Protein AF-A0A662ASR0-F1 (afdb_monomer_lite)

Foldseek 3Di:
DDDDPDDAQADDQQPVFDCCVRWHKDFQPVQWGQDPVSDIDGNDDDQDDGDIDTDGDDDAQHKDKDKDKDQAFAEQRRKDKDWPDWPDRHPPFFTWGKIWIQHYNQRWIFIWTGDGPDIDTDDTGDGPQRGDSMHIWIWMWGAYNVRDIDIDIDRPPDD

Radius of gyration: 15.75 Å; chains: 1; bounding box: 32×42×44 Å

Sequence (159 aa):
MMPFLVKAQIQDDFSDGDFTNNPTWSGTDAQFKINTSDKLQLSSSGSDTSYLSTANSLVNNTEWRFYIKQSFNSSSNNHSRIYLISDQSNLINSLNGYYVQFGSTQDDICLYRQDGNTTIKIISGTYGNTGNSINEFTIKITRDANGDWELFSDDQAGS

Secondary structure (DSSP, 8-state):
-----PPPS-----TTS-SSSSS--EESGGGEEE-TTS-EEE---SSS---EE------SSEEEEEEEEESS--BTTB-EEEEEEES-S-SSSSEEEEEEEE--TT--EEEEEEEETEEEEEE---TTTT-SSSEEEEEEEEE-SS--EEEEEESSS--

Structure (mmCIF, N/CA/C/O backbone):
data_AF-A0A662ASR0-F1
#
_entry.id   AF-A0A662ASR0-F1
#
loop_
_atom_site.group_PDB
_atom_site.id
_atom_site.type_symbol
_atom_site.label_atom_id
_atom_site.label_alt_id
_atom_site.label_comp_id
_atom_site.label_asym_id
_atom_site.label_entity_id
_atom_site.label_seq_id
_atom_site.pdbx_PDB_ins_code
_atom_site.Cartn_x
_a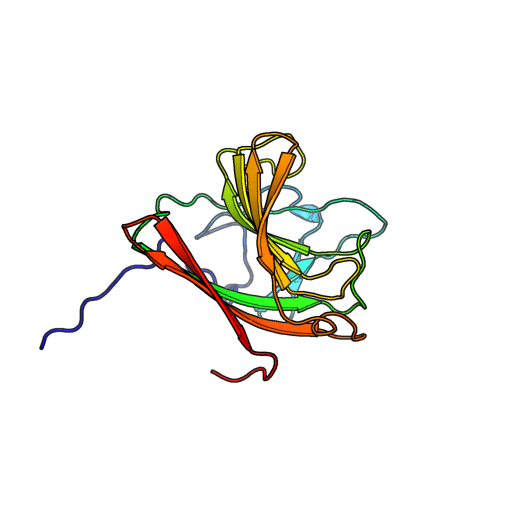tom_site.Cartn_y
_atom_site.Cartn_z
_atom_site.occupancy
_atom_site.B_iso_or_equiv
_atom_site.auth_seq_id
_atom_site.auth_comp_id
_atom_site.auth_asym_id
_atom_site.auth_atom_id
_atom_site.pdbx_PDB_model_num
ATOM 1 N N . MET A 1 1 ? 1.989 -25.477 26.008 1.00 47.44 1 MET A N 1
ATOM 2 C CA . MET A 1 1 ? 1.546 -24.304 25.227 1.00 47.44 1 MET A CA 1
ATOM 3 C C . MET A 1 1 ? 1.519 -24.740 23.772 1.00 47.44 1 MET A C 1
ATOM 5 O O . MET A 1 1 ? 2.545 -25.190 23.284 1.00 47.44 1 MET A O 1
ATOM 9 N N . MET A 1 2 ? 0.346 -24.770 23.146 1.00 39.84 2 MET A N 1
ATOM 10 C CA . MET A 1 2 ? 0.173 -25.230 21.764 1.00 39.84 2 MET A CA 1
ATOM 11 C C . MET A 1 2 ? 0.282 -24.002 20.845 1.00 39.84 2 MET A C 1
ATOM 13 O O . MET A 1 2 ? -0.327 -22.984 21.181 1.00 39.84 2 MET A O 1
ATOM 17 N N . PRO A 1 3 ? 1.073 -24.036 19.759 1.00 47.84 3 PRO A N 1
ATOM 18 C CA . PRO A 1 3 ? 1.226 -22.887 18.876 1.00 47.84 3 PRO A CA 1
ATOM 19 C C . PRO A 1 3 ? -0.110 -22.601 18.184 1.00 47.84 3 PRO A C 1
ATOM 21 O O . PRO A 1 3 ? -0.698 -23.484 17.558 1.00 47.84 3 PRO A O 1
ATOM 24 N N . PHE A 1 4 ? -0.605 -21.374 18.324 1.00 51.28 4 PHE A N 1
ATOM 25 C CA . PHE A 1 4 ? -1.765 -20.900 17.579 1.00 51.28 4 PHE A CA 1
ATOM 26 C C . PHE A 1 4 ? -1.309 -20.650 16.136 1.00 51.28 4 PHE A C 1
ATOM 28 O O . PHE A 1 4 ? -0.556 -19.715 15.874 1.00 51.28 4 PHE A O 1
ATOM 35 N N . LEU A 1 5 ? -1.715 -21.510 15.200 1.00 48.94 5 LEU A N 1
ATOM 36 C CA . LEU A 1 5 ? -1.523 -21.270 13.769 1.00 48.94 5 LEU A CA 1
ATOM 37 C C . LEU A 1 5 ? -2.550 -20.224 13.328 1.00 48.94 5 LEU A C 1
ATOM 39 O O . LEU A 1 5 ? -3.683 -20.558 12.985 1.00 48.94 5 LEU A O 1
ATOM 43 N N . VAL A 1 6 ? -2.171 -18.949 13.382 1.00 56.69 6 VAL A N 1
ATOM 44 C CA . VAL A 1 6 ? -2.959 -17.870 12.780 1.00 56.69 6 VAL A CA 1
ATOM 45 C C . VAL A 1 6 ? -2.711 -17.922 11.274 1.00 56.69 6 VAL A C 1
ATOM 47 O O . VAL A 1 6 ? -1.577 -17.765 10.828 1.00 56.69 6 VAL A O 1
ATOM 50 N N . LYS A 1 7 ? -3.753 -18.190 10.480 1.00 58.78 7 LYS A N 1
ATOM 51 C CA . LYS A 1 7 ? -3.668 -18.047 9.023 1.00 58.78 7 LYS A CA 1
ATOM 52 C C . LYS A 1 7 ? -3.764 -16.566 8.676 1.00 58.78 7 LYS A C 1
ATOM 54 O O . LYS A 1 7 ? -4.736 -15.919 9.063 1.00 58.78 7 LYS A O 1
ATOM 59 N N . ALA A 1 8 ? -2.771 -16.049 7.957 1.00 62.59 8 ALA A N 1
ATOM 60 C CA . ALA A 1 8 ? -2.863 -14.726 7.358 1.00 62.59 8 ALA A CA 1
ATOM 61 C C . ALA A 1 8 ? -4.022 -14.691 6.350 1.00 62.59 8 ALA A C 1
ATOM 63 O O . ALA A 1 8 ? -4.334 -15.692 5.705 1.00 62.59 8 ALA A O 1
ATOM 64 N N . GLN A 1 9 ? -4.659 -13.530 6.238 1.00 73.56 9 GLN A N 1
ATOM 65 C CA . GLN A 1 9 ? -5.759 -13.284 5.303 1.00 73.56 9 GLN A CA 1
ATOM 66 C C . GLN A 1 9 ? -5.315 -13.388 3.836 1.00 73.56 9 GLN A C 1
ATOM 68 O O . GLN A 1 9 ? -6.023 -13.948 3.006 1.00 73.56 9 GLN A O 1
ATOM 73 N N . ILE A 1 10 ? -4.119 -12.878 3.550 1.00 87.62 10 ILE A N 1
ATOM 74 C CA . ILE A 1 10 ? -3.441 -12.896 2.260 1.00 87.62 10 ILE A CA 1
ATOM 75 C C . ILE A 1 10 ? -1.968 -13.134 2.576 1.00 87.62 10 ILE A C 1
ATOM 77 O O . ILE A 1 10 ? -1.420 -12.504 3.484 1.00 87.62 10 ILE A O 1
ATOM 81 N N . GLN A 1 11 ? -1.338 -1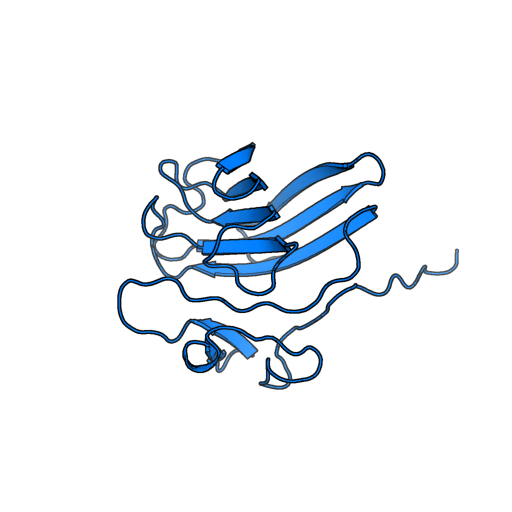4.035 1.836 1.00 92.00 11 GLN A N 1
ATOM 82 C CA . GLN A 1 11 ? 0.102 -14.219 1.839 1.00 92.00 11 GLN A CA 1
ATOM 83 C C . GLN A 1 11 ? 0.530 -14.388 0.390 1.00 92.00 11 GLN A C 1
ATOM 85 O O . GLN A 1 11 ? 0.019 -15.269 -0.293 1.00 92.00 11 GLN A O 1
ATOM 90 N N . ASP A 1 12 ? 1.443 -13.532 -0.043 1.00 94.31 12 ASP A N 1
ATOM 91 C CA . ASP A 1 12 ? 2.046 -13.600 -1.362 1.00 94.31 12 ASP A CA 1
ATOM 92 C C . ASP A 1 12 ? 3.485 -13.096 -1.250 1.00 94.31 12 ASP A C 1
ATOM 94 O O . ASP A 1 12 ? 3.723 -11.961 -0.827 1.00 94.31 12 ASP A O 1
ATOM 98 N N . ASP A 1 13 ? 4.440 -13.978 -1.523 1.00 94.50 13 ASP A N 1
ATOM 99 C CA . ASP A 1 13 ? 5.864 -13.651 -1.565 1.00 94.50 13 ASP A CA 1
ATOM 100 C C . ASP A 1 13 ? 6.402 -13.572 -3.000 1.00 94.50 13 ASP A C 1
ATOM 102 O O . ASP A 1 13 ? 7.581 -13.252 -3.179 1.00 94.50 13 ASP A O 1
ATOM 106 N N . PHE A 1 14 ? 5.530 -13.811 -3.991 1.00 96.62 14 PHE A N 1
ATOM 107 C CA . PHE A 1 14 ? 5.800 -13.818 -5.426 1.00 96.62 14 PHE A CA 1
ATOM 108 C C . PHE A 1 14 ? 6.909 -14.788 -5.870 1.00 96.62 14 PHE A C 1
ATOM 110 O O . PHE A 1 14 ? 7.453 -14.644 -6.967 1.00 96.62 14 PHE A O 1
ATOM 117 N N . SER A 1 15 ? 7.270 -15.771 -5.033 1.00 96.12 15 SER A N 1
ATOM 118 C CA . SER A 1 15 ? 8.329 -16.755 -5.320 1.00 96.12 15 SER A CA 1
ATOM 119 C C . SER A 1 15 ? 7.967 -17.759 -6.417 1.00 96.12 15 SER A C 1
ATOM 121 O O . SER A 1 15 ? 8.841 -18.443 -6.949 1.00 96.12 15 SER A O 1
ATOM 123 N N . ASP A 1 16 ? 6.690 -17.838 -6.785 1.00 95.62 16 ASP A N 1
ATOM 124 C CA . ASP A 1 16 ? 6.189 -18.619 -7.915 1.00 95.62 16 ASP A CA 1
ATOM 125 C C . ASP A 1 16 ? 6.258 -17.864 -9.255 1.00 95.62 16 ASP A C 1
ATOM 127 O O . ASP A 1 16 ? 5.967 -18.442 -10.306 1.00 95.62 16 ASP A O 1
ATOM 131 N N . GLY A 1 17 ? 6.694 -16.599 -9.240 1.00 96.88 17 GLY A N 1
ATOM 132 C CA . GLY A 1 17 ? 6.820 -15.773 -10.436 1.00 96.88 17 GLY A CA 1
ATOM 133 C C . GLY A 1 17 ? 5.493 -15.217 -10.955 1.00 96.88 17 GLY A C 1
ATOM 134 O O . GLY A 1 17 ? 5.466 -14.698 -12.074 1.00 96.88 17 GLY A O 1
ATOM 135 N N . ASP A 1 18 ? 4.411 -15.304 -10.177 1.00 96.19 18 ASP A N 1
ATOM 136 C CA . ASP A 1 18 ? 3.065 -14.909 -10.583 1.00 96.19 18 ASP A CA 1
ATOM 137 C C . ASP A 1 18 ? 2.413 -13.977 -9.545 1.00 96.19 18 ASP A C 1
ATOM 139 O O . ASP A 1 18 ? 2.709 -14.017 -8.361 1.00 96.19 18 ASP A O 1
ATOM 143 N N . PHE A 1 19 ? 1.531 -13.090 -10.003 1.00 97.69 19 PHE A N 1
ATOM 144 C CA . PHE A 1 19 ? 0.620 -12.323 -9.139 1.00 97.69 19 PHE A CA 1
ATOM 145 C C . PHE A 1 19 ? -0.844 -12.503 -9.559 1.00 97.69 19 PHE A C 1
ATOM 147 O O . PHE A 1 19 ? -1.745 -11.878 -9.012 1.00 97.69 19 PHE A O 1
ATOM 154 N N . THR A 1 20 ? -1.116 -13.306 -10.584 1.00 97.12 20 THR A N 1
ATOM 155 C CA . THR A 1 20 ? -2.456 -13.493 -11.145 1.00 97.12 20 THR A CA 1
ATOM 156 C C . THR A 1 20 ? -3.158 -14.724 -10.577 1.00 97.12 20 THR A C 1
ATOM 158 O O . THR A 1 20 ? -4.380 -14.835 -10.698 1.00 97.12 20 THR A O 1
ATOM 161 N N . ASN A 1 21 ? -2.436 -15.613 -9.889 1.00 94.75 21 ASN A N 1
ATOM 162 C CA . ASN A 1 21 ? -2.987 -16.813 -9.269 1.00 94.75 21 ASN A CA 1
ATOM 163 C C . ASN A 1 21 ? -2.466 -16.998 -7.838 1.00 94.75 21 ASN A C 1
ATOM 165 O O . ASN A 1 21 ? -1.279 -16.891 -7.588 1.00 94.75 21 ASN A O 1
ATOM 169 N N . ASN A 1 22 ? -3.368 -17.376 -6.923 1.00 89.62 22 ASN A N 1
ATOM 170 C CA . ASN A 1 22 ? -3.061 -17.827 -5.556 1.00 89.62 22 ASN A CA 1
ATOM 171 C C . ASN A 1 22 ? -2.116 -16.927 -4.724 1.00 89.62 22 ASN A C 1
ATOM 173 O O . ASN A 1 22 ? -1.137 -17.442 -4.184 1.00 89.62 22 ASN A O 1
ATOM 177 N N . PRO A 1 23 ? -2.461 -15.653 -4.468 1.00 93.88 23 PRO A N 1
ATOM 178 C CA . PRO A 1 23 ? -3.738 -14.981 -4.728 1.00 93.88 23 PRO A CA 1
ATOM 179 C C . PRO A 1 23 ? -3.789 -14.231 -6.071 1.00 93.88 23 PRO A C 1
ATOM 181 O O . PRO A 1 23 ? -2.778 -13.869 -6.653 1.00 93.88 23 PRO A O 1
ATOM 184 N N . THR A 1 24 ? -4.999 -13.946 -6.559 1.00 96.19 24 THR A N 1
ATOM 185 C CA . THR A 1 24 ? -5.177 -13.134 -7.773 1.00 96.19 24 THR A CA 1
ATOM 186 C C . THR A 1 24 ? -5.164 -11.649 -7.434 1.00 96.19 24 THR A C 1
ATOM 188 O O . THR A 1 24 ? -6.087 -11.141 -6.792 1.00 96.19 24 THR A O 1
ATOM 191 N N . TRP A 1 25 ? -4.143 -10.945 -7.907 1.00 97.38 25 TRP A N 1
ATOM 192 C CA . TRP A 1 25 ? -4.097 -9.491 -7.961 1.00 97.38 25 TRP A CA 1
ATOM 193 C C . TRP A 1 25 ? -4.602 -9.002 -9.319 1.00 97.38 25 TRP A C 1
ATOM 195 O O . TRP A 1 25 ? -4.296 -9.589 -10.355 1.00 97.38 25 TRP A O 1
ATOM 205 N N . SER A 1 26 ? -5.392 -7.929 -9.312 1.00 97.19 26 SER A N 1
ATOM 206 C CA . SER A 1 26 ? -5.986 -7.349 -10.522 1.00 97.19 26 SER A CA 1
ATOM 207 C C . SER A 1 26 ? -6.090 -5.823 -10.456 1.00 97.19 26 SER A C 1
ATOM 209 O O . SER A 1 26 ? -6.158 -5.233 -9.372 1.00 97.19 26 SER A O 1
ATOM 211 N N . GLY A 1 27 ? -6.119 -5.177 -11.619 1.00 96.94 27 GLY A N 1
ATOM 212 C CA . GLY A 1 27 ? -6.124 -3.728 -11.783 1.00 96.94 27 GLY A CA 1
ATOM 213 C C . GLY A 1 27 ? -5.471 -3.339 -13.105 1.00 96.94 27 GLY A C 1
ATOM 214 O O . GLY A 1 27 ? -5.976 -3.659 -14.180 1.00 96.94 27 GLY A O 1
ATOM 215 N N . THR A 1 28 ? -4.343 -2.635 -13.036 1.00 96.81 28 THR A N 1
ATOM 216 C CA . THR A 1 28 ? -3.540 -2.275 -14.210 1.00 96.81 28 THR A CA 1
ATOM 217 C C . THR A 1 28 ? -2.441 -3.303 -14.487 1.00 96.81 28 THR A C 1
ATOM 219 O O . THR A 1 28 ? -1.276 -2.959 -14.647 1.00 96.81 28 THR A O 1
ATOM 222 N N . ASP A 1 29 ? -2.809 -4.579 -14.574 1.00 95.12 29 ASP A N 1
ATOM 223 C CA . ASP A 1 29 ? -1.914 -5.751 -14.567 1.00 95.12 29 ASP A CA 1
ATOM 224 C C . ASP A 1 29 ? -0.747 -5.654 -15.556 1.00 95.12 29 ASP A C 1
ATOM 226 O O . ASP A 1 29 ? 0.393 -5.952 -15.214 1.00 95.12 29 ASP A O 1
ATOM 230 N N . ALA A 1 30 ? -0.999 -5.145 -16.766 1.00 95.81 30 ALA A N 1
ATOM 231 C CA . ALA A 1 30 ? 0.019 -4.961 -17.805 1.00 95.81 30 ALA A CA 1
ATOM 232 C C . ALA A 1 30 ? 1.143 -3.974 -17.419 1.00 95.81 30 ALA A C 1
ATOM 234 O O . ALA A 1 30 ? 2.166 -3.898 -18.098 1.00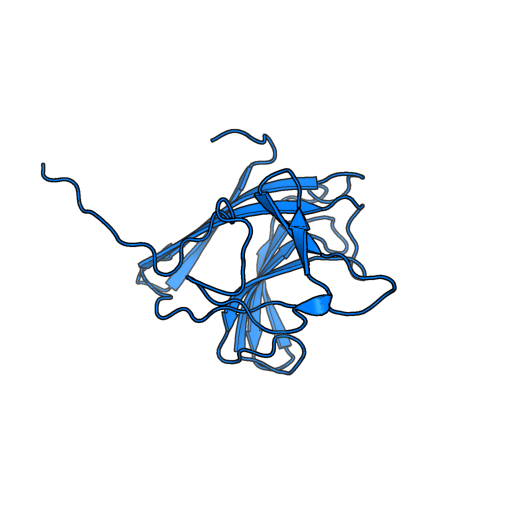 95.81 30 ALA A O 1
ATOM 235 N N . GLN A 1 31 ? 0.948 -3.193 -16.356 1.00 96.94 31 GLN A N 1
ATOM 236 C CA . GLN A 1 31 ? 1.924 -2.261 -15.803 1.00 96.94 31 GLN A CA 1
ATOM 237 C C . GLN A 1 31 ? 2.765 -2.880 -14.686 1.00 96.94 31 GLN A C 1
ATOM 239 O O . GLN A 1 31 ? 3.666 -2.209 -14.193 1.00 96.94 31 GLN A O 1
ATOM 244 N N . PHE A 1 32 ? 2.516 -4.128 -14.292 1.00 97.75 32 PHE A N 1
ATOM 245 C CA . PHE A 1 32 ? 3.253 -4.820 -13.240 1.00 97.75 32 PHE A CA 1
ATOM 246 C C . PHE A 1 32 ? 3.895 -6.103 -13.762 1.00 97.75 32 PHE A C 1
ATOM 248 O O . PHE A 1 32 ? 3.473 -6.692 -14.754 1.00 97.75 32 PHE A O 1
ATOM 255 N N . LYS A 1 33 ? 4.963 -6.525 -13.092 1.00 97.75 33 LYS A N 1
ATOM 256 C CA . LYS A 1 33 ? 5.650 -7.792 -13.348 1.00 97.75 33 LYS A CA 1
ATOM 257 C C . LYS A 1 33 ? 6.236 -8.338 -12.056 1.00 97.75 33 LYS A C 1
ATOM 259 O O . LYS A 1 33 ? 6.533 -7.560 -11.149 1.00 97.75 33 LYS A O 1
ATOM 264 N N . ILE A 1 34 ? 6.499 -9.638 -12.020 1.00 98.19 34 ILE A N 1
ATOM 265 C CA . ILE A 1 34 ? 7.448 -10.198 -11.059 1.00 98.19 34 ILE A CA 1
ATOM 266 C C . ILE A 1 34 ? 8.852 -10.054 -11.645 1.00 98.19 34 ILE A C 1
ATOM 268 O O . ILE A 1 34 ? 9.100 -10.393 -12.804 1.00 98.19 34 ILE A O 1
ATOM 272 N N . ASN A 1 35 ? 9.756 -9.434 -10.891 1.00 96.94 35 ASN A N 1
ATOM 273 C CA . ASN A 1 35 ? 11.128 -9.206 -11.335 1.00 96.94 35 ASN A CA 1
ATOM 274 C C . ASN A 1 35 ? 12.037 -10.414 -11.049 1.00 96.94 35 ASN A C 1
ATOM 276 O O . ASN A 1 35 ? 11.624 -11.393 -10.444 1.00 96.94 35 ASN A O 1
ATOM 280 N N . THR A 1 36 ? 13.306 -10.334 -11.452 1.00 96.25 36 THR A N 1
ATOM 281 C CA . THR A 1 36 ? 14.291 -11.422 -11.285 1.00 96.25 36 THR A CA 1
ATOM 282 C C . THR A 1 36 ? 14.687 -11.716 -9.832 1.00 96.25 36 THR A C 1
ATOM 284 O O . THR A 1 36 ? 15.548 -12.557 -9.599 1.00 96.25 36 THR A O 1
ATOM 287 N N . SER A 1 37 ? 14.148 -10.975 -8.864 1.00 95.94 37 SER A N 1
ATOM 288 C CA . SER A 1 37 ? 14.353 -11.170 -7.424 1.00 95.94 37 SER A CA 1
ATOM 289 C C . SER A 1 37 ? 13.055 -11.578 -6.717 1.00 95.94 37 SER A C 1
ATOM 291 O O . SER A 1 37 ? 12.939 -11.408 -5.498 1.00 95.94 37 SER A O 1
ATOM 293 N N . ASP A 1 38 ? 12.078 -12.066 -7.486 1.00 96.56 38 ASP A N 1
ATOM 294 C CA . ASP A 1 38 ? 10.777 -12.533 -7.013 1.00 96.56 38 ASP A CA 1
ATOM 295 C C . ASP A 1 38 ? 10.052 -11.451 -6.205 1.00 96.56 38 ASP A C 1
ATOM 297 O O . ASP A 1 38 ? 9.672 -11.622 -5.046 1.00 96.56 38 ASP A O 1
ATOM 301 N N . LYS A 1 39 ? 9.979 -10.246 -6.779 1.00 96.56 39 LYS A N 1
ATOM 302 C CA . LYS A 1 39 ? 9.244 -9.113 -6.207 1.00 96.56 39 LYS A CA 1
ATOM 303 C C . LYS A 1 39 ? 8.287 -8.544 -7.236 1.00 96.56 39 LYS A C 1
ATOM 305 O O . LYS A 1 39 ? 8.680 -8.301 -8.381 1.00 96.56 39 LYS A O 1
ATOM 310 N N . LEU A 1 40 ? 7.067 -8.253 -6.792 1.00 97.62 40 LEU A N 1
ATOM 311 C CA . LEU A 1 40 ? 6.124 -7.445 -7.548 1.00 97.62 40 LEU A CA 1
ATOM 312 C C . LEU A 1 40 ? 6.721 -6.057 -7.804 1.00 97.62 40 LEU A C 1
ATOM 314 O O . LEU A 1 40 ? 7.142 -5.357 -6.882 1.00 97.62 40 LEU A O 1
ATOM 318 N N . GLN A 1 41 ? 6.772 -5.665 -9.072 1.00 97.31 41 GLN A N 1
ATOM 319 C CA . GLN A 1 41 ? 7.413 -4.437 -9.513 1.00 97.31 41 GLN A CA 1
ATOM 320 C C . GLN A 1 41 ? 6.538 -3.702 -10.528 1.00 97.31 41 GLN A C 1
ATOM 322 O O . GLN A 1 41 ? 6.118 -4.271 -11.536 1.00 97.31 41 GLN A O 1
ATOM 327 N N . LEU A 1 42 ? 6.353 -2.399 -10.305 1.00 95.94 42 LEU A N 1
ATOM 328 C CA . LEU A 1 42 ? 5.826 -1.493 -11.320 1.00 95.94 42 LEU A CA 1
ATOM 329 C C . LEU A 1 42 ? 6.797 -1.402 -12.512 1.00 95.94 42 LEU A C 1
ATOM 331 O O . LEU A 1 42 ? 7.988 -1.139 -12.352 1.00 95.94 42 LEU A O 1
ATOM 335 N N . SER A 1 43 ? 6.278 -1.596 -13.717 1.00 94.44 43 SER A N 1
ATOM 336 C CA . SER A 1 43 ? 7.006 -1.595 -14.987 1.00 94.44 43 SER A CA 1
ATOM 337 C C . SER A 1 43 ? 6.288 -0.749 -16.051 1.00 94.44 43 SER A C 1
ATOM 339 O O . SER A 1 43 ? 6.313 -1.095 -17.233 1.00 94.44 43 SER A O 1
ATOM 341 N N . SER A 1 44 ? 5.644 0.348 -15.641 1.00 91.00 44 SER A N 1
ATOM 342 C CA . SER A 1 44 ? 5.023 1.332 -16.535 1.00 91.00 44 SER A CA 1
ATOM 343 C C . SER A 1 44 ? 5.985 2.454 -16.943 1.00 91.00 44 SER A C 1
ATOM 345 O O . SER A 1 44 ? 7.037 2.666 -16.339 1.00 91.00 44 SER A O 1
ATOM 347 N N . SER A 1 45 ? 5.607 3.189 -17.989 1.00 83.94 45 SER A N 1
ATOM 348 C CA . SER A 1 45 ? 6.266 4.421 -18.427 1.00 83.94 45 SER A CA 1
ATOM 349 C C . SER A 1 45 ? 5.309 5.607 -18.322 1.00 83.94 45 SER A C 1
ATOM 351 O O . SER A 1 45 ? 4.145 5.475 -18.697 1.00 83.94 45 SER A O 1
ATOM 353 N N . GLY A 1 46 ? 5.817 6.774 -17.923 1.00 84.06 46 GLY A N 1
ATOM 354 C CA . GLY A 1 46 ? 5.049 8.022 -17.855 1.00 84.06 46 GLY A CA 1
ATOM 355 C C . GLY A 1 46 ? 4.628 8.407 -16.437 1.00 84.06 46 GLY A C 1
ATOM 356 O O . GLY A 1 46 ? 5.064 7.805 -15.460 1.00 84.06 46 GLY A O 1
ATOM 357 N N . SER A 1 47 ? 3.808 9.453 -16.343 1.00 83.69 47 SER A N 1
ATOM 358 C CA . SER A 1 47 ? 3.257 9.971 -15.090 1.00 83.69 47 SER A CA 1
ATOM 359 C C . SER A 1 47 ? 1.762 9.666 -15.028 1.00 83.69 47 SER A C 1
ATOM 361 O O . SER A 1 47 ? 0.958 10.424 -15.571 1.00 83.69 47 SER A O 1
ATOM 363 N N . ASP A 1 48 ? 1.401 8.549 -14.406 1.00 89.75 48 ASP A N 1
ATOM 364 C CA . ASP A 1 48 ? 0.009 8.189 -14.134 1.00 89.75 48 ASP A CA 1
ATOM 365 C C . ASP A 1 48 ? -0.077 7.246 -12.921 1.00 89.75 48 ASP A C 1
ATOM 367 O O . ASP A 1 48 ? 0.943 6.757 -12.428 1.00 89.75 48 ASP A O 1
ATOM 371 N N . THR A 1 49 ? -1.290 6.998 -12.432 1.00 93.06 49 THR A N 1
ATOM 372 C CA . THR A 1 49 ? -1.556 6.080 -11.322 1.00 93.06 49 THR A CA 1
ATOM 373 C C . THR A 1 49 ? -1.705 4.649 -11.833 1.00 93.06 49 THR A C 1
ATOM 375 O O . THR A 1 49 ? -2.594 4.342 -12.623 1.00 93.06 49 THR A O 1
ATOM 378 N N . SER A 1 50 ? -0.865 3.753 -11.322 1.00 96.12 50 SER A N 1
ATOM 379 C CA . SER A 1 50 ? -0.958 2.304 -11.523 1.00 96.12 50 SER A CA 1
ATOM 380 C C . SER A 1 50 ? -1.403 1.634 -10.226 1.00 96.12 50 SER A C 1
ATOM 382 O O . SER A 1 50 ? -0.972 2.047 -9.149 1.00 96.12 50 SER A O 1
ATOM 384 N N . TYR A 1 51 ? -2.234 0.594 -10.304 1.00 97.62 51 TYR A N 1
ATOM 385 C CA . TYR A 1 51 ? -2.691 -0.118 -9.112 1.00 97.62 51 TYR A CA 1
ATOM 386 C C . TYR A 1 51 ? -2.910 -1.608 -9.361 1.00 97.62 51 TYR A C 1
ATOM 388 O O . TYR A 1 51 ? -3.288 -2.032 -10.450 1.00 97.62 51 TYR A O 1
ATOM 396 N N . LEU A 1 52 ? -2.735 -2.380 -8.295 1.00 97.88 52 LEU A N 1
ATOM 397 C CA . LEU A 1 52 ? -3.209 -3.749 -8.167 1.00 97.88 52 LEU A CA 1
ATOM 398 C C . LEU A 1 52 ? -3.988 -3.867 -6.861 1.00 97.88 52 LEU A C 1
ATOM 400 O O . LEU A 1 52 ? -3.701 -3.174 -5.885 1.00 97.88 52 LEU A O 1
ATOM 404 N N . SER A 1 53 ? -4.975 -4.751 -6.852 1.00 97.25 53 SER A N 1
ATOM 405 C CA . SER A 1 53 ? -5.792 -5.062 -5.686 1.00 97.25 53 SER A CA 1
ATOM 406 C C . SER A 1 53 ? -6.032 -6.564 -5.607 1.00 97.25 53 SER A C 1
ATOM 408 O O . SER A 1 53 ? -6.175 -7.233 -6.630 1.00 97.25 53 SER A O 1
ATOM 410 N N . THR A 1 54 ? -6.089 -7.085 -4.388 1.00 96.25 54 THR A N 1
ATOM 411 C CA . THR A 1 54 ? -6.477 -8.466 -4.102 1.00 96.25 54 THR A CA 1
ATOM 412 C C . THR A 1 54 ? -7.505 -8.467 -2.977 1.00 96.25 54 THR A C 1
ATOM 414 O O . THR A 1 54 ? -7.528 -7.562 -2.137 1.00 96.25 54 THR A O 1
ATOM 417 N N . ALA A 1 55 ? -8.408 -9.443 -2.991 1.00 93.06 55 ALA A N 1
ATOM 418 C CA . ALA A 1 55 ? -9.501 -9.500 -2.034 1.00 93.06 55 ALA A CA 1
ATOM 419 C C . ALA A 1 55 ? -8.988 -9.871 -0.635 1.00 93.06 55 ALA A C 1
ATOM 421 O O . ALA A 1 55 ? -8.288 -10.865 -0.459 1.00 93.06 55 ALA A O 1
ATOM 422 N N . ASN A 1 56 ? -9.405 -9.100 0.368 1.00 89.19 56 ASN A N 1
ATOM 423 C CA . ASN A 1 56 ? -9.174 -9.367 1.784 1.00 89.19 56 ASN A CA 1
ATOM 424 C C . ASN A 1 56 ? -10.526 -9.486 2.512 1.00 89.19 56 ASN A C 1
ATOM 426 O O . ASN A 1 56 ? -11.471 -8.775 2.176 1.00 89.19 56 ASN A O 1
ATOM 430 N N . SER A 1 57 ? -10.621 -10.349 3.526 1.00 84.88 57 SER A N 1
ATOM 431 C CA . SER A 1 57 ? -11.819 -10.538 4.353 1.00 84.88 57 SER A CA 1
ATOM 432 C C . SER A 1 57 ? -11.665 -10.113 5.819 1.00 84.88 57 SER A C 1
ATOM 434 O O . SER A 1 57 ? -12.619 -10.259 6.583 1.00 84.88 57 SER A O 1
ATOM 436 N N . LEU A 1 58 ? -10.490 -9.646 6.252 1.00 86.38 58 LEU A N 1
ATOM 437 C CA . LEU A 1 58 ? -10.210 -9.311 7.651 1.00 86.38 58 LEU A CA 1
ATOM 438 C C . LEU A 1 58 ? -9.670 -7.879 7.800 1.00 86.38 58 LEU A C 1
ATOM 440 O O . LEU A 1 58 ? -9.028 -7.321 6.912 1.00 86.38 58 LEU A O 1
ATOM 444 N N . VAL A 1 59 ? -10.007 -7.255 8.932 1.00 85.62 59 VAL A N 1
ATOM 445 C CA . VAL A 1 59 ? -9.636 -5.862 9.235 1.00 85.62 59 VAL A CA 1
ATOM 446 C C . VAL A 1 59 ? -9.354 -5.624 10.717 1.00 85.62 59 VAL A C 1
ATOM 448 O O . VAL A 1 59 ? -8.430 -4.892 11.053 1.00 85.62 59 VAL A O 1
ATOM 451 N N . ASN A 1 60 ? -10.161 -6.188 11.617 1.00 88.44 60 ASN A N 1
ATOM 452 C CA . ASN A 1 60 ? -9.971 -6.045 13.062 1.00 88.44 60 ASN A CA 1
ATOM 453 C C . ASN A 1 60 ? -9.082 -7.171 13.573 1.00 88.44 60 ASN A C 1
ATOM 455 O O . ASN A 1 60 ? -9.136 -8.279 13.037 1.00 88.44 60 ASN A O 1
ATOM 459 N N . ASN A 1 61 ? -8.318 -6.903 14.634 1.00 91.19 61 ASN A N 1
ATOM 460 C CA . ASN A 1 61 ? -7.375 -7.869 15.201 1.00 91.19 61 ASN A CA 1
ATOM 461 C C . ASN A 1 61 ? -6.464 -8.473 14.114 1.00 91.19 61 ASN A C 1
ATOM 463 O O . ASN A 1 61 ? -6.371 -9.689 13.951 1.00 91.19 61 ASN A O 1
ATOM 467 N N . THR A 1 62 ? -5.900 -7.591 13.291 1.00 93.00 62 THR A N 1
ATOM 468 C CA . THR A 1 62 ? -5.207 -7.929 12.048 1.00 93.00 62 THR A CA 1
ATOM 469 C C . THR A 1 62 ? -3.831 -7.281 12.031 1.00 93.00 62 THR A C 1
ATOM 471 O O . THR A 1 62 ? -3.635 -6.177 12.541 1.00 93.00 62 THR A O 1
ATOM 474 N N . GLU A 1 63 ? -2.878 -7.984 11.430 1.00 95.06 63 GLU A N 1
ATOM 475 C CA . GLU A 1 63 ? -1.531 -7.496 11.184 1.00 95.06 63 GLU A CA 1
ATOM 476 C C . GLU A 1 63 ? -1.243 -7.555 9.682 1.00 95.06 63 GLU A C 1
ATOM 478 O O . GLU A 1 63 ? -1.543 -8.549 9.017 1.00 95.06 63 GLU A O 1
ATOM 483 N N . TRP A 1 64 ? -0.649 -6.489 9.156 1.00 95.75 64 TRP A N 1
ATOM 484 C CA . TRP A 1 64 ? -0.103 -6.439 7.805 1.00 95.75 64 TRP A CA 1
ATOM 485 C C . TRP A 1 64 ? 1.410 -6.332 7.902 1.00 95.75 64 TRP A C 1
ATOM 487 O O . TRP A 1 64 ? 1.923 -5.453 8.596 1.00 95.75 64 TRP A O 1
ATOM 497 N N . ARG A 1 65 ? 2.116 -7.209 7.186 1.00 95.88 65 ARG A N 1
ATOM 498 C CA . ARG A 1 65 ? 3.567 -7.143 7.020 1.00 95.88 65 ARG A CA 1
ATOM 499 C C . ARG A 1 65 ? 3.920 -7.216 5.554 1.00 95.88 65 ARG A C 1
ATOM 501 O O . ARG A 1 65 ? 3.436 -8.100 4.855 1.00 95.88 65 ARG A O 1
ATOM 508 N N . PHE A 1 66 ? 4.760 -6.299 5.105 1.00 95.56 66 PHE A N 1
ATOM 509 C CA . PHE A 1 66 ? 5.250 -6.300 3.737 1.00 95.56 66 PHE A CA 1
ATOM 510 C C . PHE A 1 66 ? 6.569 -5.545 3.630 1.00 95.56 66 PHE A C 1
ATOM 512 O O . PHE A 1 66 ? 6.912 -4.706 4.463 1.00 95.56 66 PHE A O 1
ATOM 519 N N . TYR A 1 67 ? 7.285 -5.857 2.561 1.00 96.12 67 TYR A N 1
ATOM 520 C CA . TYR A 1 67 ? 8.473 -5.148 2.126 1.00 96.12 67 TYR A CA 1
ATOM 521 C C . TYR A 1 67 ? 8.102 -4.162 1.017 1.00 96.12 67 TYR A C 1
ATOM 523 O O . TYR A 1 67 ? 7.297 -4.487 0.141 1.00 96.12 67 TYR A O 1
ATOM 531 N N . ILE A 1 68 ? 8.710 -2.979 1.021 1.00 95.75 68 ILE A N 1
ATOM 532 C CA . ILE A 1 68 ? 8.581 -2.011 -0.068 1.00 95.75 68 ILE A CA 1
ATOM 533 C C . ILE A 1 68 ? 9.928 -1.371 -0.385 1.00 95.75 68 ILE A C 1
ATOM 535 O O . ILE A 1 68 ? 10.712 -1.042 0.503 1.00 95.75 68 ILE A O 1
ATOM 539 N N . LYS A 1 69 ? 10.161 -1.144 -1.678 1.00 95.19 69 LYS A N 1
ATOM 540 C CA . LYS A 1 69 ? 11.305 -0.395 -2.182 1.00 95.19 69 LYS A CA 1
ATOM 541 C C . LYS A 1 69 ? 10.867 0.639 -3.207 1.00 95.19 69 LYS A C 1
ATOM 543 O O . LYS A 1 69 ? 10.298 0.298 -4.242 1.00 95.19 69 LYS A O 1
ATOM 548 N N . GLN A 1 70 ? 11.206 1.895 -2.950 1.00 93.06 70 GLN A N 1
ATOM 549 C CA . GLN A 1 70 ? 11.029 3.018 -3.863 1.00 93.06 70 GLN A CA 1
ATOM 550 C C . GLN A 1 70 ? 12.403 3.447 -4.377 1.00 93.06 70 GLN A C 1
ATOM 552 O O . GLN A 1 70 ? 13.234 3.937 -3.620 1.00 93.06 70 GLN A O 1
ATOM 557 N N . SER A 1 71 ? 12.662 3.254 -5.672 1.00 91.75 71 SER A N 1
ATOM 558 C CA . SER A 1 71 ? 13.931 3.662 -6.311 1.00 91.75 71 SER A CA 1
ATOM 559 C C . SER A 1 71 ? 13.851 5.094 -6.854 1.00 91.75 71 SER A C 1
ATOM 561 O O . SER A 1 71 ? 14.200 5.356 -8.004 1.00 91.75 71 SER A O 1
ATOM 563 N N . PHE A 1 72 ? 13.295 5.997 -6.047 1.00 87.12 72 PHE A N 1
ATOM 564 C CA . PHE A 1 72 ? 13.156 7.421 -6.326 1.00 87.12 72 PHE A CA 1
ATOM 565 C C . PHE A 1 72 ? 13.033 8.202 -5.014 1.00 87.12 72 PHE A C 1
ATOM 567 O O . PHE A 1 72 ? 12.563 7.656 -4.015 1.00 87.12 72 PHE A O 1
ATOM 574 N N . ASN A 1 73 ? 13.390 9.490 -5.050 1.00 87.19 73 ASN A N 1
ATOM 575 C CA . ASN A 1 73 ? 13.057 10.420 -3.973 1.00 87.19 73 ASN A CA 1
ATOM 576 C C . ASN A 1 73 ? 11.562 10.748 -4.029 1.00 87.19 73 ASN A C 1
ATOM 578 O O . ASN A 1 73 ? 11.038 11.115 -5.091 1.00 87.19 73 ASN A O 1
ATOM 582 N N . SER A 1 74 ? 10.884 10.553 -2.904 1.00 85.69 74 SER A N 1
ATOM 583 C CA . SER A 1 74 ? 9.452 10.759 -2.799 1.00 85.69 74 SER A CA 1
ATOM 584 C C . SER A 1 74 ? 9.064 12.238 -2.896 1.00 85.69 74 SER A C 1
ATOM 586 O O . SER A 1 74 ? 9.875 13.138 -2.720 1.00 85.69 74 SER A O 1
ATOM 588 N N . SER A 1 75 ? 7.803 12.513 -3.216 1.00 84.94 75 SER A N 1
ATOM 589 C CA . SER A 1 75 ? 7.223 13.853 -3.105 1.00 84.94 75 SER A CA 1
ATOM 590 C C . SER A 1 75 ? 5.703 13.766 -3.009 1.00 84.94 75 SER A C 1
ATOM 592 O O . SER A 1 75 ? 5.112 12.704 -3.218 1.00 84.94 75 SER A O 1
ATOM 594 N N . SER A 1 76 ? 5.028 14.900 -2.807 1.00 84.38 76 SER A N 1
ATOM 595 C CA . SER A 1 76 ? 3.561 14.952 -2.893 1.00 84.38 76 SER A CA 1
ATOM 596 C C . SER A 1 76 ? 3.011 14.470 -4.241 1.00 84.38 76 SER A C 1
ATOM 598 O O . SER A 1 76 ? 1.893 13.970 -4.287 1.00 84.38 76 SER A O 1
ATOM 600 N N . ASN A 1 77 ? 3.792 14.576 -5.322 1.00 86.88 77 ASN A N 1
ATOM 601 C CA . ASN A 1 77 ? 3.384 14.179 -6.674 1.00 86.88 77 ASN A CA 1
ATOM 602 C C . ASN A 1 77 ? 3.961 12.824 -7.114 1.00 86.88 77 ASN A C 1
ATOM 604 O O . ASN A 1 77 ? 3.549 12.301 -8.143 1.00 86.88 77 ASN A O 1
ATOM 608 N N . ASN A 1 78 ? 4.907 12.262 -6.359 1.00 90.06 78 ASN A N 1
ATOM 609 C CA . ASN A 1 78 ? 5.523 10.968 -6.637 1.00 90.06 78 ASN A CA 1
ATOM 610 C C . ASN A 1 78 ? 5.641 10.178 -5.332 1.00 90.06 78 ASN A C 1
ATOM 612 O O . ASN A 1 78 ? 6.610 10.317 -4.587 1.00 90.06 78 ASN A O 1
ATOM 616 N N . HIS A 1 79 ? 4.611 9.398 -5.038 1.00 94.19 79 HIS A N 1
ATOM 617 C CA . HIS A 1 79 ? 4.478 8.627 -3.811 1.00 94.19 79 HIS A CA 1
ATOM 618 C C . HIS A 1 79 ? 3.820 7.287 -4.120 1.00 94.19 79 HIS A C 1
ATOM 620 O O . HIS A 1 79 ? 3.269 7.067 -5.198 1.00 94.19 79 HIS A O 1
ATOM 626 N N . SER A 1 80 ? 3.861 6.383 -3.151 1.00 95.44 80 SER A N 1
ATOM 627 C CA . SER A 1 80 ? 3.200 5.084 -3.253 1.00 95.44 80 SER A CA 1
ATOM 628 C C . SER A 1 80 ? 2.205 4.926 -2.116 1.00 95.44 80 SER A C 1
ATOM 630 O O . SER A 1 80 ? 2.411 5.458 -1.024 1.00 95.44 80 SER A O 1
ATOM 632 N N . ARG A 1 81 ? 1.118 4.198 -2.370 1.00 96.88 81 ARG A N 1
ATOM 633 C CA . ARG A 1 81 ? 0.129 3.834 -1.355 1.00 96.88 81 ARG A CA 1
ATOM 634 C C . ARG A 1 81 ? -0.019 2.326 -1.319 1.00 96.88 81 ARG A C 1
ATOM 636 O O . ARG A 1 81 ? -0.142 1.701 -2.367 1.00 96.88 81 ARG A O 1
ATOM 643 N N . ILE A 1 82 ? -0.056 1.774 -0.115 1.00 97.31 82 ILE A N 1
ATOM 644 C CA . ILE A 1 82 ? -0.483 0.399 0.128 1.00 97.31 82 ILE A CA 1
ATOM 645 C C . ILE A 1 82 ? -1.795 0.476 0.896 1.00 97.31 82 ILE A C 1
ATOM 647 O O . ILE A 1 82 ? -1.817 0.874 2.063 1.00 97.31 82 ILE A O 1
ATOM 651 N N . TYR A 1 83 ? -2.891 0.135 0.222 1.00 97.12 83 TYR A N 1
ATOM 652 C CA . TYR A 1 83 ? -4.193 0.003 0.865 1.00 97.12 83 TYR A CA 1
ATOM 653 C C . TYR A 1 83 ? -4.204 -1.276 1.701 1.00 97.12 83 TYR A C 1
ATOM 655 O O . TYR A 1 83 ? -3.987 -2.368 1.186 1.00 97.12 83 TYR A O 1
ATOM 663 N N . LEU A 1 84 ? -4.450 -1.127 3.001 1.00 95.81 84 LEU A N 1
ATOM 664 C CA . LEU A 1 84 ? -4.603 -2.242 3.939 1.00 95.81 84 LEU A CA 1
ATOM 665 C C . LEU A 1 84 ? -5.984 -2.880 3.781 1.00 95.81 84 LEU A C 1
ATOM 667 O O . LEU A 1 84 ? -6.132 -4.102 3.842 1.00 95.81 84 LEU A O 1
ATOM 671 N N . ILE A 1 85 ? -6.980 -2.016 3.557 1.00 94.62 85 ILE A N 1
ATOM 672 C CA . ILE A 1 85 ? -8.360 -2.348 3.217 1.00 94.62 85 ILE A CA 1
ATOM 673 C C . ILE A 1 85 ? -8.977 -1.250 2.343 1.00 94.62 85 ILE A C 1
ATOM 675 O O . ILE A 1 85 ? -8.646 -0.069 2.477 1.00 94.62 85 ILE A O 1
ATOM 679 N N . SER A 1 86 ? -9.911 -1.654 1.489 1.00 95.88 86 SER A N 1
ATOM 680 C CA . SER A 1 86 ? -10.735 -0.788 0.646 1.00 95.88 86 SER A CA 1
ATOM 681 C C . SER A 1 86 ? -12.094 -1.456 0.437 1.00 95.88 86 SER A C 1
ATOM 683 O O . SER A 1 86 ? -12.173 -2.683 0.371 1.00 95.88 86 SER A O 1
ATOM 685 N N . ASP A 1 87 ? -13.156 -0.663 0.325 1.00 96.25 87 ASP A N 1
ATOM 686 C CA . ASP A 1 87 ? -14.484 -1.140 -0.071 1.00 96.25 87 ASP A CA 1
ATOM 687 C C . ASP A 1 87 ? -14.639 -1.312 -1.595 1.00 96.25 87 ASP A C 1
ATOM 689 O O . ASP A 1 87 ? -15.641 -1.863 -2.051 1.00 96.25 87 ASP A O 1
ATOM 693 N N . GLN A 1 88 ? -13.647 -0.879 -2.381 1.00 96.81 88 GLN A N 1
ATOM 694 C CA . GLN A 1 88 ? -13.581 -1.028 -3.837 1.00 96.81 88 GLN A CA 1
ATOM 695 C C . GLN A 1 88 ? -12.282 -1.715 -4.277 1.00 96.81 88 GLN A C 1
ATOM 697 O O . GLN A 1 88 ? -11.217 -1.474 -3.707 1.00 96.81 88 GLN A O 1
ATOM 702 N N . SER A 1 89 ? -12.345 -2.504 -5.354 1.00 95.88 89 SER A N 1
ATOM 703 C CA . SER A 1 89 ? -11.150 -3.040 -6.027 1.00 95.88 89 SER A CA 1
ATOM 704 C C . SER A 1 89 ? -10.447 -1.998 -6.904 1.00 95.88 89 SER A C 1
ATOM 706 O O . SER A 1 89 ? -9.232 -2.035 -7.065 1.00 95.88 89 SER A O 1
ATOM 708 N N . ASN A 1 90 ? -11.187 -1.038 -7.465 1.00 96.31 90 ASN A N 1
ATOM 709 C CA . ASN A 1 90 ? -10.599 0.078 -8.202 1.00 96.31 90 ASN A CA 1
ATOM 710 C C . ASN A 1 90 ? -10.101 1.151 -7.225 1.00 96.31 90 ASN A C 1
ATOM 712 O O . ASN A 1 90 ? -10.908 1.814 -6.576 1.00 96.31 90 ASN A O 1
ATOM 716 N N . LEU A 1 91 ? -8.780 1.335 -7.166 1.00 96.50 91 LEU A N 1
ATOM 717 C CA . LEU A 1 91 ? -8.120 2.240 -6.219 1.00 96.50 91 LEU A CA 1
ATOM 718 C C . LEU A 1 91 ? -7.922 3.676 -6.742 1.00 96.50 91 LEU A C 1
ATOM 720 O O . LEU A 1 91 ? -7.369 4.512 -6.032 1.00 96.50 91 LEU A O 1
ATOM 724 N N . ILE A 1 92 ? -8.344 3.972 -7.977 1.00 93.94 92 ILE A N 1
ATOM 725 C CA . ILE A 1 92 ? -8.220 5.305 -8.597 1.00 93.94 92 ILE A CA 1
ATOM 726 C C . ILE A 1 92 ? -9.448 6.173 -8.284 1.00 93.94 92 ILE A C 1
ATOM 728 O O . ILE A 1 92 ? -9.348 7.394 -8.168 1.00 93.94 92 ILE A O 1
ATOM 732 N N . ASN A 1 93 ? -10.618 5.550 -8.152 1.00 91.81 93 ASN A N 1
ATOM 733 C CA . ASN A 1 93 ? -11.872 6.251 -7.897 1.00 91.81 93 ASN A CA 1
ATOM 734 C C . ASN A 1 93 ? -12.081 6.546 -6.401 1.00 91.81 93 ASN A C 1
ATOM 736 O O . ASN A 1 93 ? -11.376 6.037 -5.532 1.00 91.81 93 ASN A O 1
ATOM 740 N N . SER A 1 94 ? -13.105 7.352 -6.106 1.00 95.62 94 SER A N 1
ATOM 741 C CA . SER A 1 94 ? -13.610 7.545 -4.742 1.00 95.62 94 SER A CA 1
ATOM 742 C C . SER A 1 94 ? -13.908 6.196 -4.085 1.00 95.62 94 SER A C 1
ATOM 744 O O . SER A 1 94 ? -14.662 5.396 -4.639 1.00 95.62 94 SER A O 1
ATOM 746 N N . LEU A 1 95 ? -13.374 5.985 -2.885 1.00 97.81 95 LEU A N 1
ATOM 747 C CA . LEU A 1 95 ? -13.525 4.753 -2.112 1.00 97.81 95 LEU A CA 1
ATOM 748 C C . LEU A 1 95 ? -13.441 5.049 -0.613 1.00 97.81 95 LEU A C 1
ATOM 750 O O . LEU A 1 95 ? -13.029 6.139 -0.213 1.00 97.81 95 LEU A O 1
ATOM 754 N N . ASN A 1 96 ? -13.795 4.074 0.218 1.00 98.12 96 ASN A N 1
ATOM 755 C CA . ASN A 1 96 ? -13.568 4.118 1.657 1.00 98.12 96 ASN A CA 1
ATOM 756 C C . ASN A 1 96 ? -12.529 3.067 2.043 1.00 98.12 96 ASN A C 1
ATOM 758 O O . ASN A 1 96 ? -12.659 1.890 1.703 1.00 98.12 96 ASN A O 1
ATOM 762 N N . GLY A 1 97 ? -11.489 3.472 2.767 1.00 96.81 97 GLY A N 1
ATOM 763 C CA . GLY A 1 97 ? -10.379 2.570 3.050 1.00 96.81 97 GLY A CA 1
ATOM 764 C C . GLY A 1 97 ? -9.332 3.136 3.990 1.00 96.81 97 GLY A C 1
ATOM 765 O O . GLY A 1 97 ? -9.411 4.278 4.439 1.00 96.81 97 GLY A O 1
ATOM 766 N N . TYR A 1 98 ? -8.334 2.312 4.284 1.00 97.44 98 TYR A N 1
ATOM 767 C CA . TYR A 1 98 ? -7.171 2.688 5.080 1.00 97.44 98 TYR A CA 1
ATOM 768 C C . TYR A 1 98 ? -5.921 2.332 4.294 1.00 97.44 98 TYR A C 1
ATOM 770 O O . TYR A 1 98 ? -5.814 1.221 3.770 1.00 97.44 98 TYR A O 1
ATOM 778 N N . TYR A 1 99 ? -4.976 3.260 4.216 1.00 97.94 99 TYR A N 1
ATOM 779 C CA . TYR A 1 99 ? -3.743 3.055 3.469 1.00 97.94 99 TYR A CA 1
ATOM 780 C C . TYR A 1 99 ? -2.543 3.660 4.177 1.00 97.94 99 TYR A C 1
ATOM 782 O O . TYR A 1 99 ? -2.644 4.675 4.869 1.00 97.94 99 TYR A O 1
ATOM 790 N N . VAL A 1 100 ? -1.388 3.044 3.951 1.00 97.88 100 VAL A N 1
ATOM 791 C CA . VAL A 1 100 ? -0.093 3.630 4.283 1.00 97.88 100 VAL A CA 1
ATOM 792 C C . VAL A 1 100 ? 0.441 4.324 3.040 1.00 97.88 100 VAL A C 1
ATOM 794 O O . VAL A 1 100 ? 0.465 3.733 1.959 1.00 97.88 100 VAL A O 1
ATOM 797 N N . GLN A 1 101 ? 0.844 5.581 3.184 1.00 97.44 101 GLN A N 1
ATOM 798 C CA . GLN A 1 101 ? 1.504 6.346 2.135 1.00 97.44 101 GLN A CA 1
ATOM 799 C C . GLN A 1 101 ? 2.996 6.440 2.416 1.00 97.44 101 GLN A C 1
ATOM 801 O O . GLN A 1 101 ? 3.391 6.735 3.540 1.00 97.44 101 GLN A O 1
ATOM 806 N N . PHE A 1 102 ? 3.789 6.242 1.370 1.00 96.19 102 PHE A N 1
ATOM 807 C CA . PHE A 1 102 ? 5.239 6.362 1.372 1.00 96.19 102 PHE A CA 1
ATOM 808 C C . PHE A 1 102 ? 5.611 7.571 0.525 1.00 96.19 102 PHE A C 1
ATOM 810 O O . PHE A 1 102 ? 5.555 7.507 -0.712 1.00 96.19 102 PHE A O 1
ATOM 817 N N . GLY A 1 103 ? 5.920 8.675 1.201 1.00 93.81 103 GLY A N 1
ATOM 818 C CA . GLY A 1 103 ? 6.198 9.957 0.578 1.00 93.81 103 GLY A CA 1
ATOM 819 C C . GLY A 1 103 ? 5.133 11.009 0.832 1.00 93.81 103 GLY A C 1
ATOM 820 O O . GLY A 1 103 ? 3.927 10.769 0.719 1.00 93.81 103 GLY A O 1
ATOM 821 N N . SER A 1 104 ? 5.593 12.216 1.133 1.00 91.19 104 SER A N 1
ATOM 822 C CA . SER A 1 104 ? 4.775 13.411 1.322 1.00 91.19 104 SER A CA 1
ATOM 823 C C . SER A 1 104 ? 5.646 14.654 1.125 1.00 91.19 104 SER A C 1
ATOM 825 O O . SER A 1 104 ? 6.796 14.553 0.712 1.00 91.19 104 SER A O 1
ATOM 827 N N . THR A 1 105 ? 5.131 15.846 1.430 1.00 90.12 105 THR A N 1
ATOM 828 C CA . THR A 1 105 ? 5.966 17.059 1.497 1.00 90.12 105 THR A CA 1
ATOM 829 C C . THR A 1 105 ? 7.027 17.022 2.603 1.00 90.12 105 THR A C 1
ATOM 831 O O . THR A 1 105 ? 7.912 17.870 2.608 1.00 90.12 105 THR A O 1
ATOM 834 N N . GLN A 1 106 ? 6.920 16.094 3.556 1.00 93.94 106 GLN A N 1
ATOM 835 C CA . GLN A 1 106 ? 7.849 15.914 4.672 1.00 93.94 106 GLN A CA 1
ATOM 836 C C . GLN A 1 106 ? 8.730 14.668 4.507 1.00 93.94 106 GLN A C 1
ATOM 838 O O . GLN A 1 106 ? 9.477 14.339 5.428 1.00 93.94 106 GLN A O 1
ATOM 843 N N . ASP A 1 107 ? 8.629 13.970 3.369 1.00 93.50 107 ASP A N 1
ATOM 844 C CA . ASP A 1 107 ? 9.331 12.709 3.120 1.00 93.50 107 ASP A CA 1
ATOM 845 C C . ASP A 1 107 ? 9.102 11.678 4.243 1.00 93.50 107 ASP A C 1
ATOM 847 O O . ASP A 1 107 ? 10.043 11.117 4.803 1.00 93.50 107 ASP A O 1
ATOM 851 N N . ASP A 1 108 ? 7.836 11.472 4.621 1.00 94.31 108 ASP A N 1
ATOM 852 C CA . ASP A 1 108 ? 7.431 10.585 5.714 1.00 94.31 108 ASP A CA 1
ATOM 853 C C . ASP A 1 108 ? 6.594 9.378 5.244 1.00 94.31 108 ASP A C 1
ATOM 855 O O . ASP A 1 108 ? 6.131 9.288 4.101 1.00 94.31 108 ASP A O 1
ATOM 859 N N . ILE A 1 109 ? 6.409 8.425 6.163 1.00 96.62 109 ILE A N 1
ATOM 860 C CA . ILE A 1 109 ? 5.497 7.286 6.011 1.00 96.62 109 ILE A CA 1
ATOM 861 C C . ILE A 1 109 ? 4.306 7.513 6.940 1.00 96.62 109 ILE A C 1
ATOM 863 O O . ILE A 1 109 ? 4.473 7.615 8.152 1.00 96.62 109 ILE A O 1
ATOM 867 N N . CYS 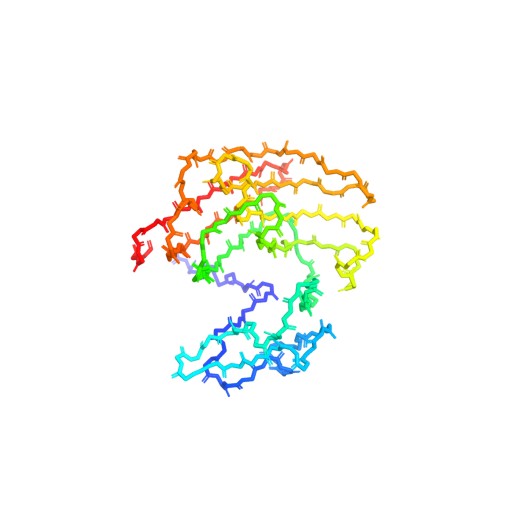A 1 110 ? 3.098 7.598 6.394 1.00 97.50 110 CYS A N 1
ATOM 868 C CA . CYS A 1 110 ? 1.908 7.981 7.157 1.00 97.50 110 CYS A CA 1
ATOM 869 C C . CYS A 1 110 ? 0.756 6.997 6.947 1.00 97.50 110 CYS A C 1
ATOM 871 O O . CYS A 1 110 ? 0.521 6.544 5.827 1.00 97.50 110 CYS 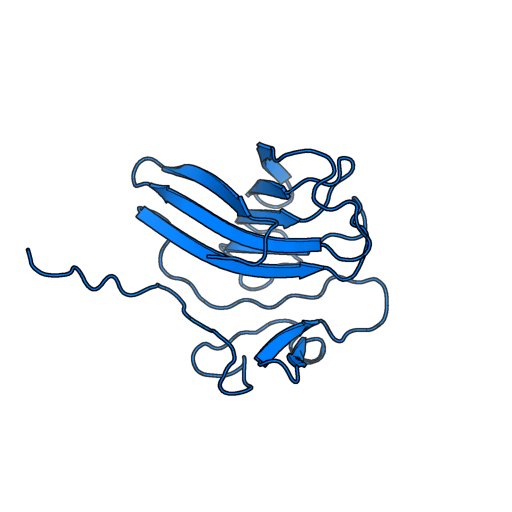A O 1
ATOM 873 N N . LEU A 1 111 ? -0.016 6.730 8.004 1.00 98.31 111 LEU A N 1
ATOM 874 C CA . LEU A 1 111 ? -1.281 5.994 7.916 1.00 98.31 111 LEU A CA 1
ATOM 875 C C . LEU A 1 111 ? -2.438 6.979 7.737 1.00 98.31 111 LEU A C 1
ATOM 877 O O . LEU A 1 111 ? -2.561 7.942 8.499 1.00 98.31 111 LEU A O 1
ATOM 881 N N . TYR A 1 112 ? -3.317 6.701 6.779 1.00 98.38 112 TYR A N 1
ATOM 882 C CA . TYR A 1 112 ? -4.495 7.506 6.470 1.00 98.38 112 TYR A CA 1
ATOM 883 C C . TYR A 1 112 ? -5.775 6.670 6.465 1.00 98.38 112 TYR A C 1
ATOM 885 O O . TYR A 1 112 ? -5.761 5.494 6.102 1.00 98.38 112 TYR A O 1
ATOM 893 N N . ARG A 1 113 ? -6.894 7.324 6.795 1.00 98.06 113 ARG A N 1
ATOM 894 C CA . ARG A 1 113 ? -8.247 6.904 6.409 1.00 98.06 113 ARG A CA 1
ATOM 895 C C . ARG A 1 113 ? -8.695 7.703 5.193 1.00 98.06 113 ARG A C 1
ATOM 897 O O . ARG A 1 113 ? -8.465 8.910 5.138 1.00 98.06 113 ARG A O 1
ATOM 904 N N . GLN A 1 114 ? -9.370 7.048 4.263 1.00 98.25 114 GLN A N 1
ATOM 905 C CA . GLN A 1 114 ? -10.069 7.663 3.146 1.00 98.25 114 GLN A CA 1
ATOM 906 C C . GLN A 1 114 ? -11.577 7.496 3.327 1.00 98.25 114 GLN A C 1
ATOM 908 O O . GLN A 1 114 ? -12.040 6.379 3.548 1.00 98.25 114 GLN A O 1
ATOM 913 N N . ASP A 1 115 ? -12.308 8.602 3.202 1.00 98.00 115 ASP A N 1
ATOM 914 C CA . ASP A 1 115 ? -13.767 8.676 3.205 1.00 98.00 115 ASP A CA 1
ATOM 915 C C . ASP A 1 115 ? -14.202 9.332 1.877 1.00 98.00 115 ASP A C 1
ATOM 917 O O . ASP A 1 115 ? -14.181 10.559 1.714 1.00 98.00 115 ASP A O 1
ATOM 921 N N . GLY A 1 116 ? -14.507 8.510 0.872 1.00 97.62 116 GLY A N 1
ATOM 922 C CA . GLY A 1 116 ? -14.738 8.944 -0.505 1.00 97.62 116 GLY A CA 1
ATOM 923 C C . GLY A 1 116 ? -13.497 9.581 -1.146 1.00 97.62 116 GLY A C 1
ATOM 924 O O . GLY A 1 116 ? -12.524 8.900 -1.459 1.00 97.62 116 GLY A O 1
ATOM 925 N N . ASN A 1 117 ? -13.519 10.901 -1.349 1.00 95.75 117 ASN A N 1
ATOM 926 C CA . ASN A 1 117 ? -12.374 11.668 -1.870 1.00 95.75 117 ASN A CA 1
ATOM 927 C C . ASN A 1 117 ? -11.575 12.380 -0.768 1.00 95.75 117 ASN A C 1
ATOM 929 O O . ASN A 1 117 ? -10.584 13.052 -1.052 1.00 95.75 117 ASN A O 1
ATOM 933 N N . THR A 1 118 ? -12.022 12.303 0.485 1.00 97.19 118 THR A N 1
ATOM 934 C CA . THR A 1 118 ? -11.374 12.975 1.612 1.00 97.19 118 THR A CA 1
ATOM 935 C C . THR A 1 118 ? -10.412 12.024 2.307 1.00 97.19 118 THR A C 1
ATOM 937 O O . THR A 1 118 ? -10.740 10.868 2.545 1.00 97.19 118 THR A O 1
ATOM 940 N N . THR A 1 119 ? -9.226 12.517 2.664 1.00 97.00 119 THR A N 1
ATOM 941 C CA . THR A 1 119 ? -8.194 11.740 3.361 1.00 97.00 119 THR A CA 1
ATOM 942 C C . THR A 1 119 ? -7.878 12.368 4.713 1.00 97.00 119 THR A C 1
ATOM 944 O O . THR A 1 119 ? -7.619 13.569 4.790 1.00 97.00 119 THR A O 1
ATOM 947 N N . ILE A 1 120 ? -7.851 11.562 5.770 1.00 98.00 120 ILE A N 1
ATOM 948 C CA . ILE A 1 120 ? -7.571 11.978 7.147 1.00 98.00 120 ILE A CA 1
ATOM 949 C C . ILE A 1 120 ? -6.333 11.230 7.629 1.00 98.00 120 ILE A C 1
ATOM 951 O O . ILE A 1 120 ? -6.304 10.000 7.620 1.00 98.00 120 ILE A O 1
ATOM 955 N N . LYS A 1 121 ? -5.300 11.967 8.050 1.00 97.62 121 LYS A N 1
ATOM 956 C CA . LYS A 1 121 ? -4.085 11.376 8.624 1.00 97.62 121 LYS A CA 1
ATOM 957 C C . LYS A 1 121 ? -4.402 10.815 10.015 1.00 97.62 121 LYS A C 1
ATOM 959 O O . LYS A 1 121 ? -4.954 11.532 10.844 1.00 97.62 121 LYS A O 1
ATOM 964 N N . ILE A 1 122 ? -4.041 9.556 10.256 1.00 97.81 122 ILE A N 1
ATOM 965 C CA . ILE A 1 122 ? -4.179 8.876 11.554 1.00 97.81 122 ILE A CA 1
ATOM 966 C C . ILE A 1 122 ? -2.835 8.867 12.280 1.00 97.81 122 ILE A C 1
ATOM 968 O O . ILE A 1 122 ? -2.762 9.252 13.442 1.00 97.81 122 ILE A O 1
ATOM 972 N N . ILE A 1 123 ? -1.770 8.456 11.585 1.00 97.81 123 ILE A N 1
ATOM 973 C CA . ILE A 1 123 ? -0.408 8.393 12.128 1.00 97.81 123 ILE A CA 1
ATOM 974 C C . ILE A 1 123 ? 0.508 9.207 11.221 1.00 97.81 123 ILE A C 1
ATOM 976 O O . ILE A 1 123 ? 0.462 9.054 9.998 1.00 97.81 123 ILE A O 1
ATOM 980 N N . SER A 1 124 ? 1.340 10.056 11.828 1.00 95.94 124 SER A N 1
ATOM 981 C CA . SER A 1 124 ? 2.438 10.741 11.145 1.00 95.94 124 SER A CA 1
ATOM 982 C C . SER A 1 124 ? 3.748 10.031 11.456 1.00 95.94 124 SER A C 1
ATOM 984 O O . SER A 1 124 ? 4.058 9.826 12.628 1.00 95.94 124 SER A O 1
ATOM 986 N N . GLY A 1 125 ? 4.499 9.663 10.421 1.00 93.12 125 GLY A N 1
ATOM 987 C CA . GLY A 1 125 ? 5.823 9.070 10.578 1.00 93.12 125 GLY A CA 1
ATOM 988 C C . GLY A 1 125 ? 6.927 10.101 10.792 1.00 93.12 125 GLY A C 1
ATOM 989 O O . GLY A 1 125 ? 6.688 11.309 10.869 1.00 93.12 125 GLY A O 1
ATOM 990 N N . THR A 1 126 ? 8.154 9.593 10.860 1.00 92.25 126 THR A N 1
ATOM 991 C CA . THR A 1 126 ? 9.380 10.390 10.952 1.00 92.25 126 THR A CA 1
ATOM 992 C C . THR A 1 126 ? 9.655 11.114 9.635 1.00 92.25 126 THR A C 1
ATOM 994 O O . THR A 1 126 ? 9.561 10.520 8.562 1.00 92.25 126 THR A O 1
ATOM 997 N N . TYR A 1 127 ? 10.007 12.396 9.720 1.00 92.81 127 TYR A N 1
ATOM 998 C CA . TYR A 1 127 ? 10.333 13.219 8.555 1.00 92.81 127 TYR A CA 1
ATOM 999 C C . TYR A 1 127 ? 11.681 12.830 7.944 1.00 92.81 127 TYR A C 1
ATOM 1001 O O . TYR A 1 127 ? 12.631 12.545 8.672 1.00 92.81 127 TYR A O 1
ATOM 1009 N N . GLY A 1 128 ? 11.781 12.894 6.616 1.00 88.81 128 GLY A N 1
ATOM 1010 C CA . GLY A 1 128 ? 13.013 12.622 5.872 1.00 88.81 128 GLY A CA 1
ATOM 1011 C C . GLY A 1 128 ? 13.269 11.148 5.549 1.00 88.81 128 GLY A C 1
ATOM 1012 O O . GLY A 1 128 ? 14.182 10.861 4.775 1.00 88.81 128 GLY A O 1
ATOM 1013 N N . ASN A 1 129 ? 12.476 10.213 6.083 1.00 87.44 129 ASN A N 1
ATOM 1014 C CA . ASN A 1 129 ? 12.677 8.779 5.869 1.00 87.44 129 ASN A CA 1
ATOM 1015 C C . ASN A 1 129 ? 12.581 8.386 4.387 1.00 87.44 129 ASN A C 1
ATOM 1017 O O . ASN A 1 129 ? 13.345 7.536 3.942 1.00 87.44 129 ASN A O 1
ATOM 1021 N N . THR A 1 130 ? 11.696 9.012 3.605 1.00 91.56 130 THR A N 1
ATOM 1022 C CA . THR A 1 130 ? 11.510 8.696 2.175 1.00 91.56 130 THR A CA 1
ATOM 1023 C C . THR A 1 130 ? 12.230 9.667 1.225 1.00 91.56 130 THR A C 1
ATOM 1025 O O . THR A 1 130 ? 11.947 9.693 0.025 1.00 91.56 130 THR A O 1
ATOM 1028 N N . GLY A 1 131 ? 13.169 10.465 1.750 1.00 90.44 131 GLY A N 1
ATOM 1029 C CA . GLY A 1 131 ? 13.862 11.539 1.027 1.00 90.44 131 GLY A CA 1
ATOM 1030 C C . GLY A 1 131 ? 15.091 11.096 0.217 1.00 90.44 131 GLY A C 1
ATOM 1031 O O . GLY A 1 131 ? 15.815 11.936 -0.322 1.00 90.44 131 GLY A O 1
ATOM 1032 N N . ASN A 1 132 ? 15.382 9.792 0.153 1.00 90.25 132 ASN A N 1
ATOM 1033 C CA . ASN A 1 132 ? 16.585 9.253 -0.488 1.00 90.25 132 ASN A CA 1
ATOM 1034 C C . ASN A 1 132 ? 16.328 8.837 -1.944 1.00 90.25 132 ASN A C 1
ATOM 1036 O O . ASN A 1 132 ? 15.191 8.704 -2.384 1.00 90.25 132 ASN A O 1
ATOM 1040 N N . SER A 1 133 ? 17.392 8.591 -2.717 1.00 91.12 133 SER A N 1
ATOM 1041 C CA . SER A 1 133 ? 17.272 8.051 -4.084 1.00 91.12 133 SER A CA 1
ATOM 1042 C C . SER A 1 133 ? 16.766 6.607 -4.115 1.00 91.12 133 SER A C 1
ATOM 1044 O O . SER A 1 133 ? 16.175 6.182 -5.107 1.00 91.12 133 SER A O 1
ATOM 1046 N N . ILE A 1 134 ? 17.005 5.859 -3.038 1.00 92.44 134 ILE A N 1
ATOM 1047 C CA . ILE A 1 134 ? 16.470 4.527 -2.789 1.00 92.44 134 ILE A CA 1
ATOM 1048 C C . ILE A 1 134 ? 15.965 4.524 -1.351 1.00 92.44 134 ILE A C 1
ATOM 1050 O O . ILE A 1 134 ? 16.739 4.779 -0.433 1.00 92.44 134 ILE A O 1
ATOM 1054 N N . ASN A 1 135 ? 14.683 4.232 -1.172 1.00 93.06 135 ASN A N 1
ATOM 1055 C CA . ASN A 1 135 ? 14.043 4.090 0.129 1.00 93.06 135 ASN A CA 1
ATOM 1056 C C . ASN A 1 135 ? 13.509 2.664 0.230 1.00 93.06 135 ASN A C 1
ATOM 1058 O O . ASN A 1 135 ? 12.757 2.223 -0.642 1.00 93.06 135 ASN A O 1
ATOM 1062 N N . GLU A 1 136 ? 13.931 1.928 1.247 1.00 94.88 136 GLU A N 1
ATOM 1063 C CA . GLU A 1 136 ? 13.668 0.500 1.388 1.00 94.88 136 GLU A CA 1
ATOM 1064 C C . GLU A 1 136 ? 13.244 0.224 2.823 1.00 94.88 136 GLU A C 1
ATOM 1066 O O . GLU A 1 136 ? 13.940 0.627 3.751 1.00 94.88 136 GLU A O 1
ATOM 1071 N N . PHE A 1 137 ? 12.085 -0.413 2.994 1.00 95.06 137 PHE A N 1
ATOM 1072 C CA . PHE A 1 137 ? 11.511 -0.624 4.315 1.00 95.06 137 PHE A CA 1
ATOM 1073 C C . PHE A 1 137 ? 10.852 -1.986 4.456 1.00 95.06 137 PHE A C 1
ATOM 1075 O O . PHE A 1 137 ? 10.188 -2.475 3.536 1.00 95.06 137 PHE A O 1
ATOM 1082 N N . THR A 1 138 ? 10.933 -2.524 5.670 1.00 95.94 138 THR A N 1
ATOM 1083 C CA . THR A 1 138 ? 9.981 -3.524 6.154 1.00 95.94 138 THR A CA 1
ATOM 1084 C C . THR A 1 138 ? 8.938 -2.823 7.007 1.00 95.94 138 THR A C 1
ATOM 1086 O O . THR A 1 138 ? 9.262 -2.062 7.920 1.00 95.94 138 THR A O 1
ATOM 1089 N N . ILE A 1 139 ? 7.669 -3.062 6.698 1.00 96.94 139 ILE A N 1
ATOM 1090 C CA . ILE A 1 139 ? 6.547 -2.397 7.348 1.00 96.94 139 ILE A CA 1
ATOM 1091 C C . ILE A 1 139 ? 5.737 -3.423 8.115 1.00 96.94 139 ILE A C 1
ATOM 1093 O O . ILE A 1 139 ? 5.422 -4.494 7.596 1.00 96.94 139 ILE A O 1
ATOM 1097 N N . LYS A 1 140 ? 5.364 -3.064 9.342 1.00 97.25 140 LYS A N 1
ATOM 1098 C CA . LYS A 1 140 ? 4.370 -3.777 10.138 1.00 97.25 140 LYS A CA 1
ATOM 1099 C C . LYS A 1 140 ? 3.289 -2.792 10.555 1.00 97.25 140 LYS A C 1
ATOM 1101 O O . LYS A 1 140 ? 3.590 -1.753 11.136 1.00 97.25 140 LYS A O 1
ATOM 1106 N N . ILE A 1 141 ? 2.037 -3.136 10.290 1.00 97.25 141 ILE A N 1
ATOM 1107 C CA . ILE A 1 141 ? 0.873 -2.395 10.773 1.00 97.25 141 ILE A CA 1
ATOM 1108 C C . ILE A 1 141 ? 0.009 -3.346 11.579 1.00 97.25 141 ILE A C 1
ATOM 1110 O O . ILE A 1 141 ? -0.271 -4.452 11.121 1.00 97.25 141 ILE A O 1
ATOM 1114 N N . THR A 1 142 ? -0.439 -2.910 12.748 1.00 97.06 142 THR A N 1
ATOM 1115 C CA . THR A 1 142 ? -1.415 -3.634 13.564 1.00 97.06 142 THR A CA 1
ATOM 1116 C C . THR A 1 142 ? -2.690 -2.814 13.673 1.00 97.06 142 THR A C 1
ATOM 1118 O O . THR A 1 142 ? -2.660 -1.582 13.731 1.00 97.06 142 THR A O 1
ATOM 1121 N N . ARG A 1 143 ? -3.823 -3.516 13.690 1.00 96.38 143 ARG A N 1
ATOM 1122 C CA . ARG A 1 143 ? -5.096 -2.968 14.142 1.00 96.38 143 ARG A CA 1
ATOM 1123 C C . ARG A 1 143 ? -5.719 -3.916 15.147 1.00 96.38 143 ARG A C 1
ATOM 1125 O O . ARG A 1 143 ? -5.990 -5.071 14.810 1.00 96.38 143 ARG A O 1
ATOM 1132 N N . ASP A 1 144 ? -5.959 -3.444 16.360 1.00 94.56 144 ASP A N 1
ATOM 1133 C CA . ASP A 1 144 ? -6.536 -4.276 17.414 1.00 94.56 144 ASP A CA 1
ATOM 1134 C C . ASP A 1 144 ? -8.074 -4.406 17.288 1.00 94.56 144 ASP A C 1
ATOM 1136 O O . ASP A 1 144 ? -8.689 -3.981 16.304 1.00 94.56 144 ASP A O 1
ATOM 1140 N N . ALA A 1 145 ? -8.716 -5.061 18.261 1.00 93.25 145 ALA A N 1
ATOM 1141 C CA . ALA A 1 145 ? -10.172 -5.230 18.284 1.00 93.25 145 ALA A CA 1
ATOM 1142 C C . ALA A 1 145 ? -10.940 -3.949 18.670 1.00 93.25 145 ALA A C 1
ATOM 1144 O O . ALA A 1 145 ? -12.127 -3.843 18.358 1.00 93.25 145 ALA A O 1
ATOM 1145 N N . ASN A 1 146 ? -10.279 -2.990 19.323 1.00 94.38 146 ASN A N 1
ATOM 1146 C CA . ASN A 1 146 ? -10.841 -1.685 19.679 1.00 94.38 146 ASN A CA 1
ATOM 1147 C C . ASN A 1 146 ? -10.737 -0.687 18.515 1.00 94.38 146 ASN A C 1
ATOM 1149 O O . ASN A 1 146 ? -11.419 0.338 18.507 1.00 94.38 146 ASN A O 1
ATOM 1153 N N . GLY A 1 147 ? -9.939 -1.021 17.498 1.00 92.75 147 GLY A N 1
ATOM 1154 C CA . GLY A 1 147 ? -9.688 -0.196 16.328 1.00 92.75 147 GLY A CA 1
ATOM 1155 C C . GLY A 1 147 ? -8.460 0.699 16.465 1.00 92.75 147 GLY A C 1
ATOM 1156 O O . GLY A 1 147 ? -8.303 1.586 15.623 1.00 92.75 147 GLY A O 1
ATOM 1157 N N . ASP A 1 148 ? -7.615 0.456 17.468 1.00 96.12 148 ASP A N 1
ATOM 1158 C CA . ASP A 1 148 ? -6.349 1.151 17.667 1.00 96.12 148 ASP A CA 1
ATOM 1159 C C . ASP A 1 148 ? -5.326 0.679 16.634 1.00 96.12 148 ASP A C 1
ATOM 1161 O O . ASP A 1 148 ? -5.233 -0.513 16.328 1.00 96.12 148 ASP A O 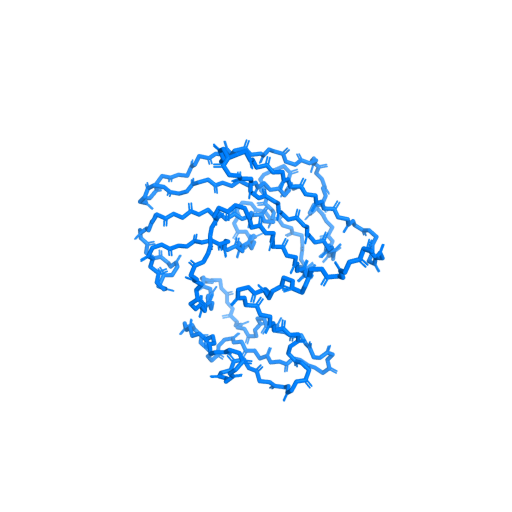1
ATOM 1165 N N . TRP A 1 149 ? -4.582 1.634 16.074 1.00 97.44 149 TRP A N 1
ATOM 1166 C CA . TRP A 1 149 ? -3.615 1.409 15.004 1.00 97.44 149 TRP A CA 1
ATOM 1167 C C . TRP A 1 149 ? -2.194 1.669 15.483 1.00 97.44 149 TRP A C 1
ATOM 1169 O O . TRP A 1 149 ? -1.926 2.698 16.103 1.00 97.44 149 TRP A O 1
ATOM 1179 N N . GLU A 1 150 ? -1.268 0.806 15.078 1.00 97.88 150 GLU A N 1
ATOM 1180 C CA . GLU A 1 150 ? 0.165 1.060 15.203 1.00 97.88 150 GLU A CA 1
ATOM 1181 C C . GLU A 1 150 ? 0.846 0.854 13.848 1.00 97.88 150 GLU A C 1
ATOM 1183 O O . GLU A 1 150 ? 0.503 -0.059 13.094 1.00 97.88 150 GLU A O 1
ATOM 1188 N N . LEU A 1 151 ? 1.825 1.704 13.540 1.00 97.69 151 LEU A N 1
ATOM 1189 C CA . LEU A 1 151 ? 2.634 1.646 12.326 1.00 97.69 151 LEU A CA 1
ATOM 1190 C C . LEU A 1 151 ? 4.107 1.594 12.725 1.00 97.69 151 LEU A C 1
ATOM 1192 O O . LEU A 1 151 ? 4.606 2.496 13.395 1.00 97.69 151 LEU A O 1
ATOM 1196 N N . PHE A 1 152 ? 4.795 0.555 12.269 1.00 96.81 152 PHE A N 1
ATOM 1197 C CA . PHE A 1 152 ? 6.225 0.362 12.450 1.00 96.81 152 PHE A CA 1
ATOM 1198 C C . PHE A 1 152 ? 6.892 0.323 11.076 1.00 96.81 152 PHE A C 1
ATOM 1200 O O . PHE A 1 152 ? 6.422 -0.375 10.173 1.00 96.81 152 PHE A O 1
ATOM 1207 N N . SER A 1 153 ? 7.993 1.054 10.937 1.00 94.56 153 SER A N 1
ATOM 1208 C CA . SER A 1 153 ? 8.825 1.067 9.737 1.00 94.56 153 SER A CA 1
ATOM 1209 C C . SER A 1 153 ? 10.274 0.823 10.122 1.00 94.56 153 SER A C 1
ATOM 1211 O O . SER A 1 153 ? 10.818 1.594 10.914 1.00 94.56 153 SER A O 1
ATOM 1213 N N . ASP A 1 154 ? 10.873 -0.215 9.553 1.00 92.62 154 ASP A N 1
ATOM 1214 C CA . ASP A 1 154 ? 12.297 -0.503 9.686 1.00 92.62 154 ASP A CA 1
ATOM 1215 C C . ASP A 1 154 ? 13.017 -0.160 8.379 1.00 92.62 154 ASP A C 1
ATOM 1217 O O . ASP A 1 154 ? 12.632 -0.658 7.319 1.00 92.62 154 ASP A O 1
ATOM 1221 N N . ASP A 1 155 ? 14.007 0.731 8.467 1.00 83.50 155 ASP A N 1
ATOM 1222 C CA . ASP A 1 155 ? 14.836 1.213 7.356 1.00 83.50 155 ASP A CA 1
ATOM 1223 C C . ASP A 1 155 ? 16.154 0.437 7.205 1.00 83.50 155 ASP A C 1
ATOM 1225 O O . ASP A 1 155 ? 16.886 0.614 6.228 1.00 83.50 155 ASP A O 1
ATOM 1229 N N . GLN A 1 156 ? 16.446 -0.461 8.147 1.00 70.25 156 GLN A N 1
ATOM 1230 C CA . GLN A 1 156 ? 17.445 -1.498 7.988 1.00 70.25 156 GLN A CA 1
ATOM 1231 C C . GLN A 1 156 ? 16.701 -2.691 7.398 1.00 70.25 156 GLN A C 1
ATOM 1233 O O . GLN A 1 156 ? 15.739 -3.166 7.981 1.00 70.25 156 GLN A O 1
ATOM 1238 N N . ALA A 1 157 ? 17.087 -3.190 6.226 1.00 51.94 157 ALA A N 1
ATOM 1239 C CA . ALA A 1 157 ? 16.437 -4.351 5.609 1.00 51.94 157 ALA A CA 1
ATOM 1240 C C . ALA A 1 157 ? 16.686 -5.660 6.412 1.00 51.94 157 ALA A C 1
ATOM 1242 O O . ALA A 1 157 ? 17.330 -6.583 5.913 1.00 51.94 157 ALA A O 1
ATOM 1243 N N . GLY A 1 158 ? 16.232 -5.743 7.671 1.00 42.72 158 GLY A N 1
ATOM 1244 C CA . GLY A 1 158 ? 16.647 -6.746 8.645 1.00 42.72 158 GLY A CA 1
ATOM 1245 C C . GLY A 1 158 ? 15.665 -6.969 9.802 1.00 42.72 158 GLY A C 1
ATOM 1246 O O . GLY A 1 158 ? 15.832 -6.398 10.871 1.00 42.72 158 GLY A O 1
ATOM 1247 N N . SER A 1 159 ? 14.791 -7.965 9.595 1.00 40.06 159 SER A N 1
ATOM 1248 C CA . SER A 1 159 ? 13.973 -8.749 10.557 1.00 40.06 159 SER A CA 1
ATOM 1249 C C . SER A 1 159 ? 12.777 -8.104 11.263 1.00 40.06 159 SER A C 1
ATOM 1251 O O . SER A 1 159 ? 12.969 -7.273 12.168 1.00 40.06 159 SER A O 1
#

pLDDT: mean 90.97, std 12.19, range [39.84, 98.38]